Protein AF-A0A951GHH7-F1 (afdb_monomer_lite)

Foldseek 3Di:
DQLPAAQLDKDDWDWDDDPPDAIKIKIKEQLHQDDPPDDSCARIDMDIDGCVVPDVSVVVVRNCCSNPRSVQQDDCVVPVPPPVQGNVNVVVVVVVVVVVDDPVVVVVVVVVVVVVVVVVD

Sequence (121 aa):
MLARLRAGERTPLFALRSSRRFVRFSWFVRLAPPELGDSELAGIARLEVAEAVGIEAARRLADASAAILPRFVPGRWRDPRSPQNLLPIGALERTLRRYMGDGRLLRRHIETLIATEARYA

Radius of gyration: 20.79 Å; chains: 1; bounding box: 46×43×58 Å

Secondary structure (DSSP, 8-state):
-GGGPPTT-BPPPEEEEETTEEEEEEEEEE-S---TT--TTTTEEEEEEEGGG-HHHHHHHHHHHHHHGGGGPPPTTT-TTTTTS-HHHHHHHHHHHHHT--HHHHHHHHHHHHHHHHHH-

Structure (mmCIF, N/CA/C/O backbone):
data_AF-A0A951GHH7-F1
#
_entry.id   AF-A0A951GHH7-F1
#
loop_
_atom_site.group_PDB
_atom_site.id
_atom_site.type_symbol
_atom_site.label_atom_id
_atom_site.label_alt_id
_atom_site.label_comp_id
_atom_site.label_asym_id
_atom_site.label_entity_id
_atom_site.label_seq_id
_atom_site.pdbx_PDB_ins_code
_atom_site.Cartn_x
_atom_site.Cartn_y
_atom_site.Cartn_z
_atom_site.occupancy
_atom_site.B_iso_or_equiv
_atom_site.auth_seq_id
_atom_site.auth_comp_id
_atom_site.auth_asym_id
_atom_site.auth_atom_id
_atom_site.pdbx_PDB_model_num
ATOM 1 N N . MET A 1 1 ? 20.265 -1.540 0.116 1.00 80.69 1 MET A N 1
ATOM 2 C CA . MET A 1 1 ? 19.644 -1.718 -1.221 1.00 80.69 1 MET A CA 1
ATOM 3 C C . MET A 1 1 ? 18.317 -0.973 -1.323 1.00 80.69 1 MET A C 1
ATOM 5 O O . MET A 1 1 ? 18.226 -0.075 -2.144 1.00 80.69 1 MET A O 1
ATOM 9 N N . LEU A 1 2 ? 17.338 -1.260 -0.455 1.00 91.44 2 LEU A N 1
ATOM 10 C CA . LEU A 1 2 ? 16.032 -0.578 -0.451 1.00 91.44 2 LEU A CA 1
ATOM 11 C C . LEU A 1 2 ? 16.122 0.939 -0.232 1.00 91.44 2 LEU A C 1
ATOM 13 O O . LEU A 1 2 ? 15.485 1.688 -0.961 1.00 91.44 2 LEU A O 1
ATOM 17 N N . ALA A 1 3 ? 16.988 1.385 0.686 1.00 92.62 3 ALA A N 1
ATOM 18 C CA . ALA A 1 3 ? 17.241 2.800 0.976 1.00 92.62 3 ALA A CA 1
ATOM 19 C C . ALA A 1 3 ? 17.600 3.653 -0.262 1.00 92.62 3 ALA A C 1
ATOM 21 O O . ALA A 1 3 ? 17.372 4.856 -0.254 1.00 92.62 3 ALA A O 1
ATOM 22 N N . ARG A 1 4 ? 18.101 3.040 -1.345 1.00 94.31 4 ARG A N 1
ATOM 23 C CA . ARG A 1 4 ? 18.524 3.744 -2.568 1.00 94.31 4 ARG A CA 1
ATOM 24 C C . ARG A 1 4 ? 17.414 3.946 -3.601 1.00 94.31 4 ARG A C 1
ATOM 26 O O . ARG A 1 4 ? 17.643 4.667 -4.563 1.00 94.31 4 ARG A O 1
ATOM 33 N N . LEU A 1 5 ? 16.246 3.323 -3.421 1.00 96.38 5 LEU A N 1
ATOM 34 C CA . LEU A 1 5 ? 15.117 3.503 -4.336 1.00 96.38 5 LEU A CA 1
ATOM 35 C C . LEU A 1 5 ? 14.649 4.960 -4.325 1.00 96.38 5 LEU A C 1
ATOM 37 O O . LEU A 1 5 ? 14.344 5.490 -3.253 1.00 96.38 5 LEU A O 1
ATOM 41 N N . ARG A 1 6 ? 14.542 5.570 -5.503 1.00 96.00 6 ARG A N 1
ATOM 42 C CA . ARG A 1 6 ? 13.922 6.884 -5.723 1.00 96.00 6 ARG A CA 1
ATOM 43 C C . ARG A 1 6 ? 12.406 6.751 -5.782 1.00 96.00 6 ARG A C 1
ATOM 45 O O . ARG A 1 6 ? 11.893 5.666 -6.032 1.00 96.00 6 ARG A O 1
ATOM 52 N N . ALA A 1 7 ? 11.674 7.841 -5.557 1.00 95.50 7 ALA A N 1
ATOM 53 C CA . ALA A 1 7 ? 10.214 7.819 -5.652 1.00 95.50 7 ALA A CA 1
ATOM 54 C C . ALA A 1 7 ? 9.755 7.307 -7.029 1.00 95.50 7 ALA A C 1
ATOM 56 O O . ALA A 1 7 ? 10.247 7.759 -8.059 1.00 95.50 7 ALA A O 1
ATOM 57 N N . GLY A 1 8 ? 8.837 6.342 -7.024 1.00 96.69 8 GLY A N 1
ATOM 58 C CA . GLY A 1 8 ? 8.374 5.633 -8.216 1.00 96.69 8 GLY A CA 1
ATOM 59 C C . GLY A 1 8 ? 9.254 4.467 -8.667 1.00 96.69 8 GLY A C 1
ATOM 60 O O . GLY A 1 8 ? 8.866 3.740 -9.577 1.00 96.69 8 GLY A O 1
ATOM 61 N N . GLU A 1 9 ? 10.401 4.222 -8.032 1.00 97.56 9 GLU A N 1
ATOM 62 C CA . GL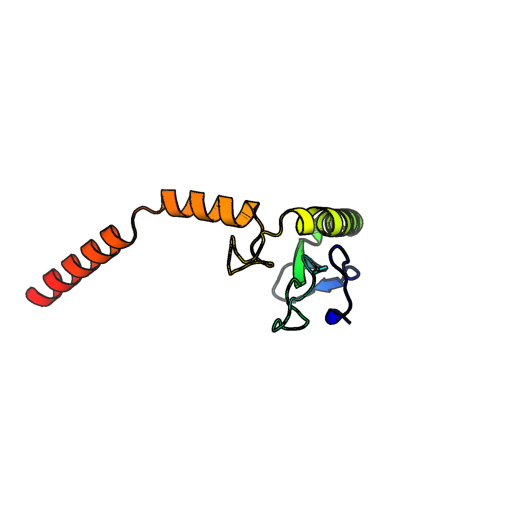U A 1 9 ? 11.195 3.021 -8.287 1.00 97.56 9 GLU A CA 1
ATOM 63 C C . GLU A 1 9 ? 10.711 1.839 -7.443 1.00 97.56 9 GLU A C 1
ATOM 65 O O . GLU A 1 9 ? 10.205 1.985 -6.321 1.00 97.56 9 GLU A O 1
ATOM 70 N N . ARG A 1 10 ? 10.922 0.636 -7.985 1.00 97.81 10 ARG A N 1
ATOM 71 C CA . ARG A 1 10 ? 10.613 -0.630 -7.323 1.00 97.81 10 ARG A CA 1
ATOM 72 C C . ARG A 1 10 ? 11.784 -1.599 -7.359 1.00 97.81 10 ARG A C 1
ATOM 74 O O . ARG A 1 10 ? 12.642 -1.535 -8.236 1.00 97.81 10 ARG A O 1
ATOM 81 N N . THR A 1 11 ? 11.774 -2.563 -6.448 1.00 98.12 11 THR A N 1
ATOM 82 C CA . THR A 1 11 ? 12.639 -3.741 -6.568 1.00 98.12 11 THR A CA 1
ATOM 83 C C . THR A 1 11 ? 12.150 -4.682 -7.670 1.00 98.12 11 THR A C 1
ATOM 85 O O . THR A 1 11 ? 10.979 -4.623 -8.068 1.00 98.12 11 THR A O 1
ATOM 88 N N . PRO A 1 12 ? 12.997 -5.628 -8.112 1.00 97.44 12 PRO A N 1
ATOM 89 C CA . PRO A 1 12 ? 12.527 -6.836 -8.778 1.00 97.44 12 PRO A CA 1
ATOM 90 C C . PRO A 1 12 ? 11.445 -7.563 -7.965 1.00 97.44 12 PRO A C 1
ATOM 92 O O . PRO A 1 12 ? 11.343 -7.392 -6.743 1.00 97.44 12 PRO A O 1
ATOM 95 N N . LEU A 1 13 ? 10.651 -8.378 -8.662 1.00 97.19 13 LEU A N 1
ATOM 96 C CA . LEU A 1 13 ? 9.726 -9.305 -8.021 1.00 97.19 13 LEU A CA 1
ATOM 97 C C . LEU A 1 13 ? 10.513 -10.390 -7.287 1.00 97.19 13 LEU A C 1
ATOM 99 O O . LEU A 1 13 ? 11.513 -10.895 -7.794 1.00 97.19 13 LEU A O 1
ATOM 103 N N . PHE A 1 14 ? 10.016 -10.795 -6.129 1.00 95.38 14 PHE A N 1
ATOM 104 C CA . PHE A 1 14 ? 10.488 -11.972 -5.413 1.00 95.38 14 PHE A CA 1
ATOM 105 C C . PHE A 1 14 ? 9.290 -12.771 -4.906 1.00 95.38 14 PHE A C 1
ATOM 107 O O . PHE A 1 14 ? 8.233 -12.213 -4.613 1.00 95.38 14 PHE A O 1
ATOM 114 N N . ALA A 1 15 ? 9.434 -14.091 -4.829 1.00 93.06 15 ALA A N 1
ATOM 115 C CA . ALA A 1 15 ? 8.377 -14.960 -4.332 1.00 93.06 15 ALA A CA 1
ATOM 116 C C . ALA A 1 15 ? 8.555 -15.199 -2.831 1.00 93.06 15 ALA A C 1
ATOM 118 O O . ALA A 1 15 ? 9.627 -15.603 -2.383 1.00 93.06 15 ALA A O 1
ATOM 119 N N . LEU A 1 16 ? 7.490 -15.007 -2.058 1.00 90.31 16 LEU A N 1
ATOM 120 C CA . LEU A 1 16 ? 7.404 -15.569 -0.720 1.00 90.31 16 LEU A CA 1
ATOM 121 C C . LEU A 1 16 ? 6.749 -16.938 -0.789 1.00 90.31 16 LEU A C 1
ATOM 123 O O . LEU A 1 16 ? 5.551 -17.049 -1.052 1.00 90.31 16 LEU A O 1
ATOM 127 N N . ARG A 1 17 ? 7.534 -17.969 -0.491 1.00 86.38 17 ARG A N 1
ATOM 128 C CA . ARG A 1 17 ? 7.052 -19.336 -0.306 1.00 86.38 17 ARG A CA 1
ATOM 129 C C . ARG A 1 17 ? 7.071 -19.633 1.189 1.00 86.38 17 ARG A C 1
ATOM 131 O O . ARG A 1 17 ? 8.102 -19.491 1.837 1.00 86.38 17 ARG A O 1
ATOM 138 N N . SER A 1 18 ? 5.927 -20.002 1.752 1.00 79.44 18 SER A N 1
ATOM 139 C CA . SER A 1 18 ? 5.820 -20.437 3.145 1.00 79.44 18 SER A CA 1
ATOM 140 C C . SER A 1 18 ? 5.022 -21.728 3.185 1.00 79.44 18 SER A C 1
ATOM 142 O O . SER A 1 18 ? 3.995 -21.829 2.525 1.00 79.44 18 SER A O 1
ATOM 144 N N . SER A 1 19 ? 5.457 -22.698 3.987 1.00 69.75 19 SER A N 1
ATOM 145 C CA . SER A 1 19 ? 4.782 -23.996 4.126 1.00 69.75 19 SER A CA 1
ATOM 146 C C . SER A 1 19 ? 3.352 -23.900 4.676 1.00 69.75 19 SER A C 1
ATOM 148 O O . SER A 1 19 ? 2.590 -24.849 4.540 1.00 69.75 19 SER A O 1
ATOM 150 N N . ARG A 1 20 ? 2.971 -22.765 5.284 1.00 71.38 20 ARG A N 1
ATOM 151 C CA . ARG A 1 20 ? 1.642 -22.530 5.882 1.00 71.38 20 ARG A CA 1
ATOM 152 C C . ARG A 1 20 ? 0.828 -21.413 5.219 1.00 71.38 20 ARG A C 1
ATOM 154 O O . ARG A 1 20 ? -0.263 -21.111 5.692 1.00 71.38 20 ARG A O 1
ATOM 161 N N . ARG A 1 21 ? 1.346 -20.740 4.185 1.00 69.88 21 ARG A N 1
ATOM 162 C CA . ARG A 1 21 ? 0.646 -19.624 3.519 1.00 69.88 21 ARG A CA 1
ATOM 163 C C . ARG A 1 21 ? 0.681 -19.787 2.008 1.00 69.88 21 ARG A C 1
ATOM 165 O O . ARG A 1 21 ? 1.632 -20.336 1.465 1.00 69.88 21 ARG A O 1
ATOM 172 N N . PHE A 1 22 ? -0.332 -19.238 1.338 1.00 76.12 22 PHE A N 1
ATOM 173 C CA . PHE A 1 22 ? -0.349 -19.130 -0.118 1.00 76.12 22 PHE A CA 1
ATOM 174 C C . PHE A 1 22 ? 0.914 -18.428 -0.623 1.00 76.12 22 PHE A C 1
ATOM 176 O O . PHE A 1 22 ? 1.350 -17.431 -0.040 1.00 76.12 22 PHE A O 1
ATOM 183 N N . VAL A 1 23 ? 1.484 -18.944 -1.712 1.00 88.62 23 VAL A N 1
ATOM 184 C CA . VAL A 1 23 ? 2.644 -18.338 -2.366 1.00 88.62 23 VAL A CA 1
ATOM 185 C C . VAL A 1 23 ? 2.238 -16.985 -2.948 1.00 88.62 23 VAL A C 1
ATOM 187 O O . VAL A 1 23 ? 1.162 -16.837 -3.540 1.00 88.62 23 VAL A O 1
ATOM 190 N N . ARG A 1 24 ? 3.088 -15.973 -2.756 1.00 94.38 24 ARG A N 1
ATOM 191 C CA . ARG A 1 24 ? 2.840 -14.608 -3.240 1.00 94.38 24 ARG A CA 1
ATOM 192 C C . ARG A 1 24 ? 4.042 -14.076 -3.993 1.00 94.38 24 ARG A C 1
ATOM 194 O O . ARG A 1 24 ? 5.178 -14.295 -3.576 1.00 94.38 24 ARG A O 1
ATOM 201 N N . PHE A 1 25 ? 3.780 -13.311 -5.045 1.00 97.25 25 PHE A N 1
ATOM 202 C CA . PHE A 1 25 ? 4.774 -12.401 -5.596 1.00 97.25 25 PHE A CA 1
ATOM 203 C C . PHE A 1 25 ? 4.770 -11.117 -4.774 1.00 97.25 25 PHE A C 1
ATOM 205 O O . PHE A 1 25 ? 3.712 -10.606 -4.411 1.00 97.25 25 PHE A O 1
ATOM 212 N N . SER A 1 26 ? 5.953 -10.608 -4.462 1.00 97.69 26 SER A N 1
ATOM 213 C CA . SER A 1 26 ? 6.159 -9.405 -3.666 1.00 97.69 26 SER A CA 1
ATOM 214 C C . SER A 1 26 ? 7.183 -8.487 -4.318 1.00 97.69 26 SER A C 1
ATOM 216 O O . SER A 1 26 ? 8.089 -8.940 -5.016 1.00 97.69 26 SER A O 1
ATOM 218 N N . TRP A 1 27 ? 7.036 -7.190 -4.078 1.00 98.00 27 TRP A N 1
ATOM 219 C CA . TRP A 1 27 ? 8.009 -6.164 -4.439 1.00 98.00 27 TRP A CA 1
ATOM 220 C C . TRP A 1 27 ? 7.915 -4.998 -3.459 1.00 98.00 27 TRP A C 1
ATOM 222 O O . TRP A 1 27 ? 6.888 -4.787 -2.811 1.00 98.00 27 TRP A O 1
ATOM 232 N N . PHE A 1 28 ? 8.996 -4.235 -3.349 1.00 97.81 28 PHE A N 1
ATOM 233 C CA . PHE A 1 28 ? 8.990 -2.960 -2.644 1.00 97.81 28 PHE A CA 1
ATOM 234 C C . PHE A 1 28 ? 8.906 -1.817 -3.648 1.00 97.81 28 PHE A C 1
ATOM 236 O O . PHE A 1 28 ? 9.513 -1.897 -4.714 1.00 97.81 28 PHE A O 1
ATOM 243 N N . VAL A 1 29 ? 8.190 -0.755 -3.289 1.00 97.38 29 VAL A N 1
ATOM 244 C CA . VAL A 1 29 ? 8.096 0.505 -4.036 1.00 97.38 29 VAL A CA 1
ATOM 245 C C . VAL A 1 29 ? 8.422 1.668 -3.108 1.00 97.38 29 VAL A C 1
ATOM 247 O O . VAL A 1 29 ? 8.032 1.656 -1.939 1.00 97.38 29 VAL A O 1
ATOM 250 N N . ARG A 1 30 ? 9.109 2.687 -3.620 1.00 97.31 30 ARG A N 1
ATOM 251 C CA . ARG A 1 30 ? 9.254 3.973 -2.933 1.00 97.31 30 ARG A CA 1
ATOM 252 C C . ARG A 1 30 ? 8.123 4.910 -3.358 1.00 97.31 30 ARG A C 1
ATOM 254 O O . ARG A 1 30 ? 8.067 5.343 -4.503 1.00 97.31 30 ARG A O 1
ATOM 261 N N . LEU A 1 31 ? 7.239 5.246 -2.431 1.00 96.75 31 LEU A N 1
ATOM 262 C CA . LEU A 1 31 ? 6.120 6.168 -2.625 1.00 96.75 31 LEU A CA 1
ATOM 263 C C . LEU A 1 31 ? 6.568 7.635 -2.629 1.00 96.75 31 LEU A C 1
ATOM 265 O O . LEU A 1 31 ? 6.097 8.417 -3.443 1.00 96.75 31 LEU A O 1
ATOM 269 N N . ALA A 1 32 ? 7.492 7.997 -1.741 1.00 95.69 32 ALA A N 1
ATOM 270 C CA . ALA A 1 32 ? 8.038 9.346 -1.604 1.00 95.69 32 ALA A CA 1
ATOM 271 C C . ALA A 1 32 ? 9.479 9.271 -1.080 1.00 95.69 32 ALA A C 1
ATOM 273 O O . ALA A 1 32 ? 9.810 8.282 -0.416 1.00 95.69 32 ALA A O 1
ATOM 274 N N . PRO A 1 33 ? 10.345 10.258 -1.378 1.00 94.00 33 PRO A N 1
ATOM 275 C CA . PRO A 1 33 ? 11.662 10.325 -0.753 1.00 94.00 33 PRO A CA 1
ATOM 276 C C . PRO A 1 33 ? 11.524 10.531 0.769 1.00 94.00 33 PRO A C 1
ATOM 278 O O . PRO A 1 33 ? 10.538 11.127 1.204 1.00 94.00 33 PRO A O 1
ATOM 281 N N . PRO A 1 34 ? 12.482 10.046 1.579 1.00 92.06 34 PRO A N 1
ATOM 282 C CA . PRO A 1 34 ? 12.525 10.390 2.996 1.00 92.06 34 PRO A CA 1
ATOM 283 C C . PRO A 1 34 ? 12.767 11.897 3.170 1.00 92.06 34 PRO A C 1
ATOM 285 O O . PRO A 1 34 ? 13.547 12.494 2.424 1.00 92.06 34 PRO A O 1
ATOM 288 N N . GLU A 1 35 ? 12.106 12.504 4.150 1.00 89.94 35 GLU A N 1
ATOM 289 C CA . GLU A 1 35 ? 12.335 13.887 4.569 1.00 89.94 35 GLU A CA 1
ATOM 290 C C . GLU A 1 35 ? 13.357 13.953 5.718 1.00 89.94 35 GLU A C 1
ATOM 292 O O . GLU A 1 35 ? 13.825 12.937 6.237 1.00 89.94 35 GLU A O 1
ATOM 297 N N . LEU A 1 36 ? 13.738 15.166 6.124 1.00 88.75 36 LEU A N 1
ATOM 298 C CA . LEU A 1 36 ? 14.673 15.350 7.230 1.00 88.75 36 LEU A CA 1
ATOM 299 C C . LEU A 1 36 ? 14.100 14.755 8.528 1.00 88.75 36 LEU A C 1
ATOM 301 O O . LEU A 1 36 ? 13.002 15.110 8.949 1.00 88.75 36 LEU A O 1
ATOM 305 N N . GLY A 1 37 ? 14.868 13.873 9.170 1.00 87.38 37 GLY A N 1
ATOM 306 C CA . GLY A 1 37 ? 14.463 13.182 10.400 1.00 87.38 37 GLY A CA 1
ATOM 307 C C . GLY A 1 37 ? 13.707 11.870 10.174 1.00 87.38 37 GLY A C 1
ATOM 308 O O . GLY A 1 37 ? 13.463 11.143 11.137 1.00 87.38 37 GLY A O 1
ATOM 309 N N . ASP A 1 38 ? 13.383 11.523 8.927 1.00 89.88 38 ASP A N 1
ATOM 310 C CA . ASP A 1 38 ? 12.827 10.214 8.608 1.00 89.88 38 ASP A CA 1
ATOM 311 C C . ASP A 1 38 ? 13.887 9.105 8.650 1.00 89.88 38 ASP A C 1
ATOM 313 O O . ASP A 1 38 ? 15.069 9.302 8.369 1.00 89.88 38 ASP A O 1
ATOM 317 N N . SER A 1 39 ? 13.429 7.878 8.911 1.00 91.19 39 SER A N 1
ATOM 318 C CA . SER A 1 39 ? 14.206 6.678 8.596 1.00 91.19 39 SER A CA 1
ATOM 319 C C . SER A 1 39 ? 14.449 6.572 7.086 1.00 91.19 39 SER A C 1
ATOM 321 O O . SER A 1 39 ? 13.577 6.899 6.283 1.00 91.19 39 SER A O 1
ATOM 323 N N . GLU A 1 40 ? 15.573 5.979 6.675 1.00 92.25 40 GLU A N 1
ATOM 324 C CA . GLU A 1 40 ? 15.869 5.674 5.265 1.00 92.25 40 GLU A CA 1
ATOM 325 C C . GLU A 1 40 ? 14.798 4.807 4.570 1.00 92.25 40 GLU A C 1
ATOM 327 O O . GLU A 1 40 ? 14.719 4.755 3.336 1.00 92.25 40 GLU A O 1
ATOM 332 N N . LEU A 1 41 ? 13.974 4.099 5.352 1.00 93.06 41 LEU A N 1
ATOM 333 C CA . LEU A 1 41 ? 12.870 3.267 4.870 1.00 93.06 41 LEU A CA 1
ATOM 334 C C . LEU A 1 41 ? 11.530 4.015 4.798 1.00 93.06 41 LEU A C 1
ATOM 336 O O . LEU A 1 41 ? 10.532 3.430 4.369 1.00 93.06 41 LEU A O 1
ATOM 340 N N . ALA A 1 42 ? 11.476 5.294 5.178 1.00 92.00 42 ALA A N 1
ATOM 341 C CA . ALA A 1 42 ? 10.277 6.100 5.004 1.00 92.00 42 ALA A CA 1
ATOM 342 C C . ALA A 1 42 ? 9.867 6.142 3.525 1.00 92.00 42 ALA A C 1
ATOM 344 O O . ALA A 1 42 ? 10.696 6.133 2.608 1.00 92.00 42 ALA A O 1
ATOM 345 N N . GLY A 1 43 ? 8.556 6.089 3.289 1.00 93.88 43 GLY A N 1
ATOM 346 C CA . GLY A 1 43 ? 8.019 5.995 1.935 1.00 93.88 43 GLY A CA 1
ATOM 347 C C . GLY A 1 43 ? 8.183 4.640 1.263 1.00 93.88 43 GLY A C 1
ATOM 348 O O . GLY A 1 43 ? 7.697 4.504 0.149 1.00 93.88 43 GLY A O 1
ATOM 349 N N . ILE A 1 44 ? 8.797 3.626 1.879 1.00 96.06 44 ILE A N 1
ATOM 350 C CA . ILE A 1 44 ? 8.815 2.282 1.292 1.00 96.06 44 ILE A CA 1
ATOM 351 C C . ILE A 1 44 ? 7.532 1.539 1.653 1.00 96.06 44 ILE A C 1
ATOM 353 O O . ILE A 1 44 ? 7.212 1.359 2.826 1.00 96.06 44 ILE A O 1
ATOM 357 N N . ALA A 1 45 ? 6.832 1.052 0.633 1.00 95.62 45 ALA A N 1
ATOM 358 C CA . ALA A 1 45 ? 5.707 0.143 0.780 1.00 95.62 45 ALA A CA 1
ATOM 359 C C . ALA A 1 45 ? 6.039 -1.212 0.157 1.00 95.62 45 ALA A C 1
ATOM 361 O O . ALA A 1 45 ? 6.684 -1.300 -0.890 1.00 95.62 45 ALA A O 1
ATOM 362 N N . ARG A 1 46 ? 5.575 -2.278 0.805 1.00 96.50 46 ARG A N 1
ATOM 363 C CA . ARG A 1 46 ? 5.637 -3.634 0.273 1.00 96.50 46 ARG A CA 1
ATOM 364 C C . ARG A 1 46 ? 4.289 -3.992 -0.327 1.00 96.50 46 ARG A C 1
ATOM 366 O O . ARG A 1 46 ? 3.276 -3.928 0.364 1.00 96.50 46 ARG A O 1
ATOM 373 N N . LEU A 1 47 ? 4.292 -4.383 -1.591 1.00 96.62 47 LEU A N 1
ATOM 374 C CA . LEU A 1 47 ? 3.103 -4.827 -2.300 1.00 96.62 47 LEU A CA 1
ATOM 375 C C . LEU A 1 47 ? 3.206 -6.313 -2.5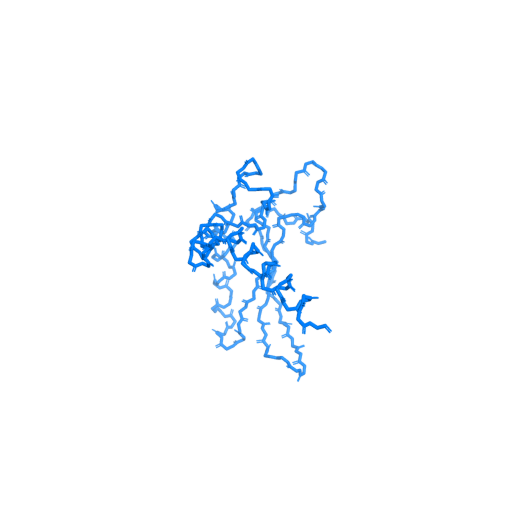96 1.00 96.62 47 LEU A C 1
ATOM 377 O O . LEU A 1 47 ? 4.300 -6.850 -2.783 1.00 96.62 47 LEU A O 1
ATOM 381 N N . GLU A 1 48 ? 2.050 -6.970 -2.618 1.00 96.88 48 GLU A N 1
ATOM 382 C CA . GLU A 1 48 ? 1.957 -8.406 -2.827 1.00 96.88 48 GLU A CA 1
ATOM 383 C C . GLU A 1 48 ? 0.724 -8.769 -3.644 1.00 96.88 48 GLU A C 1
ATOM 385 O O . GLU A 1 48 ? -0.344 -8.175 -3.491 1.00 96.88 48 GLU A O 1
ATOM 390 N N . VAL A 1 49 ? 0.858 -9.810 -4.457 1.00 96.81 49 VAL A N 1
ATOM 391 C CA . VAL A 1 49 ? -0.247 -10.434 -5.182 1.00 96.81 49 VAL A CA 1
ATOM 392 C C . VAL A 1 49 ? -0.117 -11.954 -5.085 1.00 96.81 49 VAL A C 1
ATOM 394 O O . VAL A 1 49 ? 0.982 -12.482 -4.911 1.00 96.81 49 VAL A O 1
ATOM 397 N N . ALA A 1 50 ? -1.238 -12.671 -5.144 1.00 95.06 50 ALA A N 1
ATOM 398 C CA . ALA A 1 50 ? -1.231 -14.133 -5.141 1.00 95.06 50 ALA A CA 1
ATOM 399 C C . ALA A 1 50 ? -0.454 -14.687 -6.350 1.00 95.06 50 ALA A C 1
ATOM 401 O O . ALA A 1 50 ? -0.567 -14.144 -7.444 1.00 95.06 50 ALA A O 1
ATOM 402 N N . GLU A 1 51 ? 0.288 -15.787 -6.181 1.00 93.88 51 GLU A N 1
ATOM 403 C CA . GLU A 1 51 ? 1.020 -16.436 -7.289 1.00 93.88 51 GLU A CA 1
ATOM 404 C C . GLU A 1 51 ? 0.086 -16.833 -8.448 1.00 93.88 51 GLU A C 1
ATOM 406 O O . GLU A 1 51 ? 0.480 -16.766 -9.611 1.00 93.88 51 GLU A O 1
ATOM 411 N N . ALA A 1 52 ? -1.181 -17.137 -8.137 1.00 93.38 52 ALA A N 1
ATOM 412 C CA . ALA A 1 52 ? -2.218 -17.528 -9.092 1.00 93.38 52 ALA A CA 1
ATOM 413 C C . ALA A 1 52 ? -2.469 -16.517 -10.228 1.00 93.38 52 ALA A C 1
ATOM 415 O O . ALA A 1 52 ? -2.989 -16.907 -11.268 1.00 93.38 52 ALA A O 1
ATOM 416 N N . VAL A 1 53 ? -2.094 -15.238 -10.075 1.00 95.62 53 VAL A N 1
ATOM 417 C CA . VAL A 1 53 ? -2.218 -14.262 -11.176 1.00 95.62 53 VAL A CA 1
ATOM 418 C C . VAL A 1 53 ? -1.196 -14.487 -12.300 1.00 95.62 53 VAL A C 1
ATOM 420 O O . VAL A 1 53 ? -1.351 -13.936 -13.388 1.00 95.62 53 VAL A O 1
ATOM 423 N N . GLY A 1 54 ? -0.145 -15.274 -12.047 1.00 95.88 54 GLY A N 1
ATOM 424 C CA . GLY A 1 54 ? 0.972 -15.490 -12.964 1.00 95.88 54 GLY A CA 1
ATOM 425 C C . GLY A 1 54 ? 2.019 -14.368 -12.940 1.00 95.88 54 GLY A C 1
ATOM 426 O O . GLY A 1 54 ? 1.735 -13.210 -12.618 1.00 95.88 54 GLY A O 1
ATOM 427 N N . ILE A 1 55 ? 3.260 -14.716 -13.298 1.00 96.25 55 ILE A N 1
ATOM 428 C CA . ILE A 1 55 ? 4.424 -13.821 -13.183 1.00 96.25 55 ILE A CA 1
ATOM 429 C C . ILE A 1 55 ? 4.304 -12.562 -14.055 1.00 96.25 55 ILE A C 1
ATOM 431 O O . ILE A 1 55 ? 4.618 -11.465 -13.596 1.00 96.25 55 ILE A O 1
ATOM 435 N N . GLU A 1 56 ? 3.776 -12.680 -15.277 1.00 98.06 56 GLU A N 1
ATOM 436 C CA . GLU A 1 56 ? 3.627 -11.531 -16.179 1.00 98.06 56 GLU A CA 1
ATOM 437 C C . GLU A 1 56 ? 2.580 -10.530 -15.688 1.00 98.06 56 GLU A C 1
ATOM 439 O O . GLU A 1 56 ? 2.786 -9.318 -15.775 1.00 98.06 56 GLU A O 1
ATOM 444 N N . ALA A 1 57 ? 1.459 -11.008 -15.136 1.00 98.12 57 ALA A N 1
ATOM 445 C CA . ALA A 1 57 ? 0.464 -10.119 -14.545 1.00 98.12 57 ALA A CA 1
ATOM 446 C C . ALA A 1 57 ? 1.016 -9.443 -13.285 1.00 98.12 57 ALA A C 1
ATOM 448 O O . ALA A 1 57 ? 0.845 -8.236 -13.118 1.00 98.12 57 ALA A O 1
ATOM 449 N N . ALA A 1 58 ? 1.739 -10.189 -12.442 1.00 98.12 58 ALA A N 1
ATOM 450 C CA . ALA A 1 58 ? 2.419 -9.631 -11.278 1.00 98.12 58 ALA A CA 1
ATOM 451 C C . ALA A 1 58 ? 3.427 -8.542 -11.675 1.00 98.12 58 ALA A C 1
ATOM 453 O O . ALA A 1 58 ? 3.470 -7.491 -11.040 1.00 98.12 58 ALA A O 1
ATOM 454 N N . ARG A 1 59 ? 4.186 -8.739 -12.762 1.00 98.31 59 ARG A N 1
ATOM 455 C CA . ARG A 1 59 ? 5.128 -7.737 -13.280 1.00 98.31 59 ARG A CA 1
ATOM 456 C C . ARG A 1 59 ? 4.410 -6.475 -13.746 1.00 98.31 59 ARG A C 1
ATOM 458 O O . ARG A 1 59 ? 4.802 -5.385 -13.341 1.00 98.31 59 ARG A O 1
ATOM 465 N N . ARG A 1 60 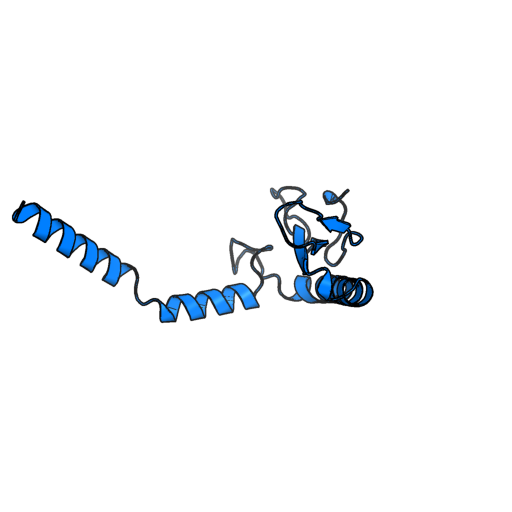? 3.325 -6.612 -14.520 1.00 98.50 60 ARG A N 1
ATOM 466 C CA . ARG A 1 60 ? 2.504 -5.464 -14.949 1.00 98.50 60 ARG A CA 1
ATOM 467 C C . ARG A 1 60 ? 1.926 -4.696 -13.762 1.00 98.50 60 ARG A C 1
ATOM 469 O O . ARG A 1 60 ? 1.968 -3.470 -13.761 1.00 98.50 60 ARG A O 1
ATOM 476 N N . LEU A 1 61 ? 1.421 -5.397 -12.745 1.00 98.38 61 LEU A N 1
ATOM 477 C CA . LEU A 1 61 ? 0.930 -4.774 -11.512 1.00 98.38 61 LEU A CA 1
ATOM 478 C C . LEU A 1 61 ? 2.052 -4.055 -10.758 1.00 98.38 61 LEU A C 1
ATOM 480 O O . LEU A 1 61 ? 1.849 -2.946 -10.267 1.00 98.38 61 LEU A O 1
ATOM 484 N N . ALA A 1 62 ? 3.242 -4.651 -10.696 1.00 98.38 62 ALA A N 1
ATOM 485 C CA . ALA A 1 62 ? 4.393 -4.032 -10.063 1.00 98.38 62 ALA A CA 1
ATOM 486 C C . ALA A 1 62 ? 4.806 -2.740 -10.777 1.00 98.38 62 ALA A C 1
ATOM 488 O O . ALA A 1 62 ? 4.937 -1.709 -10.121 1.00 98.38 62 ALA A O 1
ATOM 489 N N . ASP A 1 63 ? 4.915 -2.767 -12.106 1.00 98.50 63 ASP A N 1
ATOM 490 C CA . ASP A 1 63 ? 5.233 -1.593 -12.928 1.00 98.50 63 ASP A CA 1
ATOM 491 C C . ASP A 1 63 ? 4.167 -0.495 -12.789 1.00 98.50 63 ASP A C 1
ATOM 493 O O . ASP A 1 63 ? 4.487 0.662 -12.511 1.00 98.50 63 ASP A O 1
ATOM 497 N N . ALA 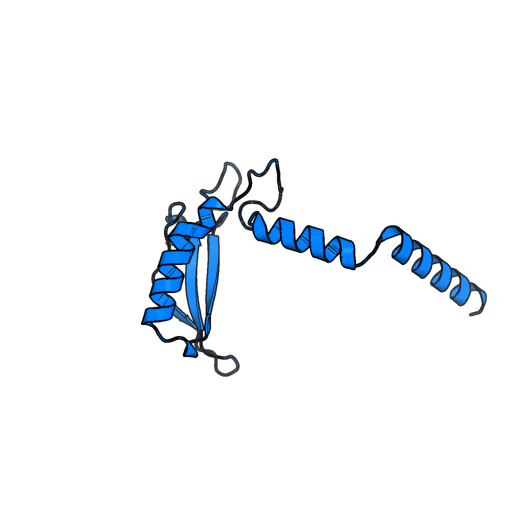A 1 64 ? 2.886 -0.861 -12.892 1.00 98.25 64 ALA A N 1
ATOM 498 C CA . ALA A 1 64 ? 1.778 0.082 -12.767 1.00 98.25 64 ALA A CA 1
ATOM 499 C C . ALA A 1 64 ? 1.711 0.714 -11.370 1.00 98.25 64 ALA A C 1
ATOM 501 O O . ALA A 1 64 ? 1.569 1.928 -11.240 1.00 98.25 64 ALA A O 1
ATOM 502 N N . SER A 1 65 ? 1.844 -0.090 -10.312 1.00 97.50 65 SER A N 1
ATOM 503 C CA . SER A 1 65 ? 1.818 0.415 -8.936 1.00 97.50 65 SER A CA 1
ATOM 504 C C . SER A 1 65 ? 2.976 1.376 -8.649 1.00 97.50 65 SER A C 1
ATOM 506 O O . SER A 1 65 ? 2.765 2.400 -8.001 1.00 97.50 65 SER A O 1
ATOM 508 N N . ALA A 1 66 ? 4.167 1.102 -9.189 1.00 97.88 66 ALA A N 1
ATOM 509 C CA . ALA A 1 66 ? 5.327 1.976 -9.063 1.00 97.88 66 ALA A CA 1
ATOM 510 C C . ALA A 1 66 ? 5.113 3.336 -9.745 1.00 97.88 66 ALA A C 1
ATOM 512 O O . ALA A 1 66 ? 5.428 4.371 -9.163 1.00 97.88 66 ALA A O 1
ATOM 513 N N . ALA A 1 67 ? 4.484 3.350 -10.922 1.00 97.94 67 ALA A N 1
ATOM 514 C CA . ALA A 1 67 ? 4.177 4.584 -11.643 1.00 97.94 67 ALA A CA 1
ATOM 515 C C . ALA A 1 67 ? 3.023 5.395 -11.019 1.00 97.94 67 ALA A C 1
ATOM 517 O O . ALA A 1 67 ? 3.022 6.627 -11.060 1.00 97.94 67 ALA A O 1
ATOM 518 N N . ILE A 1 68 ? 2.010 4.717 -10.473 1.00 97.38 68 ILE A N 1
ATOM 519 C CA . ILE A 1 68 ? 0.736 5.348 -10.106 1.00 97.38 68 ILE A CA 1
ATOM 520 C C . ILE A 1 68 ? 0.706 5.787 -8.639 1.00 97.38 68 ILE A C 1
ATOM 522 O O . ILE A 1 68 ? 0.288 6.909 -8.349 1.00 97.38 68 ILE A O 1
ATOM 526 N N . LEU A 1 69 ? 1.125 4.929 -7.704 1.00 96.94 69 LEU A N 1
ATOM 527 C CA . LEU A 1 69 ? 0.913 5.164 -6.271 1.00 96.94 69 LEU A CA 1
ATOM 528 C C . LEU A 1 69 ? 1.598 6.423 -5.707 1.00 96.94 69 LEU A C 1
ATOM 530 O O . LEU A 1 69 ? 0.948 7.101 -4.907 1.00 96.94 69 LEU A O 1
ATOM 534 N N . PRO A 1 70 ? 2.823 6.808 -6.126 1.00 96.25 70 PRO A N 1
ATOM 535 C CA . PRO A 1 70 ? 3.455 8.049 -5.667 1.00 96.25 70 PRO A CA 1
ATOM 536 C C . PRO A 1 70 ? 2.589 9.302 -5.871 1.00 96.25 70 PRO A C 1
ATOM 538 O O . PRO A 1 70 ? 2.608 10.215 -5.051 1.00 96.25 70 PRO A O 1
ATOM 541 N N . ARG A 1 71 ? 1.758 9.329 -6.923 1.00 95.88 71 ARG A N 1
ATOM 542 C CA . ARG A 1 71 ? 0.873 10.466 -7.250 1.00 95.88 71 ARG A CA 1
ATOM 543 C C . ARG A 1 71 ? -0.235 10.684 -6.218 1.00 95.88 71 ARG A C 1
ATOM 545 O O . ARG A 1 71 ? -0.871 11.733 -6.215 1.00 95.88 71 ARG A O 1
ATOM 552 N N . PHE A 1 72 ? -0.490 9.691 -5.369 1.00 96.25 72 PHE A N 1
ATOM 553 C CA . PHE A 1 72 ? -1.517 9.733 -4.334 1.00 96.25 72 PHE A CA 1
ATOM 554 C C . PHE A 1 72 ? -0.956 9.984 -2.935 1.00 96.25 72 PHE A C 1
ATOM 556 O O . PHE A 1 72 ? -1.724 9.945 -1.973 1.00 96.25 72 PHE A O 1
ATOM 563 N N . VAL A 1 73 ? 0.347 10.233 -2.795 1.00 96.00 73 VAL A N 1
ATOM 564 C CA . VAL A 1 73 ? 0.947 10.553 -1.499 1.00 96.00 73 VAL A CA 1
ATOM 565 C C . VAL A 1 73 ? 0.505 11.960 -1.068 1.00 96.00 73 VAL A C 1
ATOM 567 O O . VAL A 1 73 ? 0.776 12.928 -1.780 1.00 96.00 73 VAL A O 1
ATOM 570 N N . PRO A 1 74 ? -0.197 12.115 0.071 1.00 93.88 74 PRO A N 1
ATOM 571 C CA . PRO A 1 74 ? -0.529 13.437 0.593 1.00 93.88 74 PRO A CA 1
ATOM 572 C C . PRO A 1 74 ? 0.708 14.121 1.188 1.00 93.88 74 PRO A C 1
ATOM 574 O O . PRO A 1 74 ? 1.616 13.456 1.670 1.00 93.88 74 PRO A O 1
ATOM 577 N N . GLY A 1 75 ? 0.721 15.453 1.258 1.00 90.69 75 GLY A N 1
ATOM 578 C CA . GLY A 1 75 ? 1.699 16.156 2.098 1.00 90.69 75 GLY A CA 1
ATOM 579 C C . GLY A 1 75 ? 1.479 15.857 3.588 1.00 90.69 75 GLY A C 1
ATOM 580 O O . GLY A 1 75 ? 0.335 15.672 4.012 1.00 90.69 75 GLY A O 1
ATOM 581 N N . ARG A 1 76 ? 2.547 15.853 4.399 1.00 86.44 76 ARG A N 1
ATOM 582 C CA . ARG A 1 76 ? 2.470 15.586 5.854 1.00 86.44 76 ARG A CA 1
ATOM 583 C C . ARG A 1 76 ? 1.556 16.545 6.615 1.00 86.44 76 ARG A C 1
ATOM 585 O O . ARG A 1 76 ? 0.907 16.139 7.571 1.00 86.44 76 ARG A O 1
ATOM 592 N N . TRP A 1 77 ? 1.451 17.792 6.153 1.00 88.31 77 TRP A N 1
ATOM 593 C CA . TRP A 1 77 ? 0.513 18.777 6.703 1.00 88.31 77 TRP A CA 1
ATOM 594 C C . TRP A 1 77 ? -0.952 18.324 6.593 1.00 88.31 77 TRP A C 1
ATOM 596 O O . TRP A 1 77 ? -1.797 18.771 7.363 1.00 88.31 77 TRP A O 1
ATOM 606 N N . ARG A 1 78 ? -1.265 17.449 5.626 1.00 88.12 78 ARG A N 1
ATOM 607 C CA . ARG A 1 78 ? -2.618 16.948 5.366 1.00 88.12 78 ARG A CA 1
ATOM 608 C C . ARG A 1 78 ? -2.907 15.648 6.104 1.00 88.12 78 ARG A C 1
ATOM 610 O O . ARG A 1 78 ? -4.032 15.447 6.552 1.00 88.12 78 ARG A O 1
ATOM 617 N N . ASP A 1 79 ? -1.924 14.755 6.174 1.00 89.25 79 ASP A N 1
ATOM 618 C CA . ASP A 1 79 ? -2.011 13.510 6.935 1.00 89.25 79 ASP A CA 1
ATOM 619 C C . ASP A 1 79 ? -0.648 13.213 7.582 1.00 89.25 79 ASP A C 1
ATOM 621 O O . ASP A 1 79 ? 0.321 12.969 6.854 1.00 89.25 79 ASP A O 1
ATOM 625 N N . PRO A 1 80 ? -0.548 13.184 8.925 1.00 87.62 80 PRO A N 1
ATOM 626 C CA . PRO A 1 80 ? 0.709 12.894 9.614 1.00 87.62 80 PRO A CA 1
ATOM 627 C C . PRO A 1 80 ? 1.220 11.467 9.355 1.00 87.62 80 PRO A C 1
ATOM 629 O O . PRO A 1 80 ? 2.392 11.191 9.590 1.00 87.62 80 PRO A O 1
ATOM 632 N N . ARG A 1 81 ? 0.366 10.564 8.846 1.00 88.19 81 ARG A N 1
ATOM 633 C CA . ARG A 1 81 ? 0.723 9.194 8.430 1.00 88.19 81 ARG A CA 1
ATOM 634 C C . ARG A 1 81 ? 1.194 9.114 6.974 1.00 88.19 81 ARG A C 1
ATOM 636 O O . ARG A 1 81 ? 1.379 8.020 6.437 1.00 88.19 81 ARG A O 1
ATOM 643 N N . SER A 1 82 ? 1.333 10.254 6.299 1.00 88.81 82 SER A N 1
ATOM 644 C CA . SER A 1 82 ? 2.082 10.333 5.048 1.00 88.81 82 SER A CA 1
ATOM 645 C C . SER A 1 82 ? 3.533 9.883 5.283 1.00 88.81 82 SER A C 1
ATOM 647 O O . SER A 1 82 ? 4.077 10.159 6.355 1.00 88.81 82 SER A O 1
ATOM 649 N N . PRO A 1 83 ? 4.192 9.210 4.323 1.00 89.81 83 PRO A N 1
ATOM 650 C CA . PRO A 1 83 ? 3.746 8.879 2.959 1.00 89.81 83 PRO A CA 1
ATOM 651 C C . PRO A 1 83 ? 3.023 7.538 2.802 1.00 89.81 83 PRO A C 1
ATOM 653 O O . PRO A 1 83 ? 2.572 7.218 1.702 1.00 89.81 83 PRO A O 1
ATOM 656 N N . GLN A 1 84 ? 2.918 6.732 3.864 1.00 83.75 84 GLN A N 1
ATOM 657 C CA . GLN A 1 84 ? 2.339 5.390 3.762 1.00 83.75 84 GLN A CA 1
ATOM 658 C C . GLN A 1 84 ? 0.819 5.429 3.561 1.00 83.75 84 GLN A C 1
ATOM 660 O O . GLN A 1 84 ? 0.266 4.553 2.894 1.00 83.75 84 GLN A O 1
ATOM 665 N N . ASN A 1 85 ? 0.136 6.441 4.106 1.00 90.62 85 ASN A N 1
ATOM 666 C CA . ASN A 1 85 ? -1.307 6.575 3.951 1.00 90.62 85 ASN A CA 1
ATOM 667 C C . ASN A 1 85 ? -1.693 7.383 2.702 1.00 90.62 85 ASN A C 1
ATOM 669 O O . ASN A 1 85 ? -1.762 8.612 2.731 1.00 90.62 85 ASN A O 1
ATOM 673 N N . LEU A 1 86 ? -1.966 6.686 1.598 1.00 94.69 86 LEU A N 1
ATOM 674 C CA . LEU A 1 86 ? -2.358 7.310 0.331 1.00 94.69 86 LEU A CA 1
ATOM 675 C C . LEU A 1 86 ? -3.712 8.034 0.435 1.00 94.69 86 LEU A C 1
ATOM 677 O O . LEU A 1 86 ? -4.609 7.618 1.172 1.00 94.69 86 LEU A O 1
ATOM 681 N N . LEU A 1 87 ? -3.905 9.076 -0.378 1.00 95.44 87 LEU A N 1
ATOM 682 C CA . LEU A 1 87 ? -5.135 9.877 -0.425 1.00 95.44 87 LEU A CA 1
ATOM 683 C C . LEU A 1 87 ? -6.427 9.036 -0.542 1.00 95.44 87 LEU A C 1
ATOM 685 O O . LEU A 1 87 ? -7.359 9.308 0.226 1.00 95.44 87 LEU A O 1
ATOM 689 N N . PRO A 1 88 ? -6.517 8.012 -1.423 1.00 94.62 88 PRO A N 1
ATOM 690 C CA . PRO A 1 88 ? -7.700 7.155 -1.503 1.00 94.62 88 PRO A CA 1
ATOM 691 C C . PRO A 1 88 ? -7.935 6.330 -0.234 1.00 94.62 88 PRO A C 1
ATOM 693 O O . PRO A 1 88 ? -9.083 6.145 0.162 1.00 94.62 88 PRO A O 1
ATOM 696 N N . ILE A 1 89 ? -6.868 5.886 0.439 1.00 94.19 89 ILE A N 1
ATOM 697 C CA . ILE A 1 89 ? -6.960 5.127 1.695 1.00 94.19 89 ILE A CA 1
ATOM 698 C C . ILE A 1 89 ? -7.521 6.034 2.789 1.00 94.19 89 ILE A C 1
ATOM 700 O O . ILE A 1 89 ? -8.520 5.696 3.416 1.00 94.19 89 ILE A O 1
ATOM 704 N N . GLY A 1 90 ? -6.967 7.239 2.952 1.00 92.62 90 GLY A N 1
ATOM 705 C CA . GLY A 1 90 ? -7.493 8.211 3.910 1.00 92.62 90 GLY A CA 1
ATOM 706 C C . GLY A 1 90 ? -8.951 8.603 3.633 1.00 92.62 90 GLY A C 1
ATOM 707 O O . GLY A 1 90 ? -9.716 8.835 4.568 1.00 92.62 90 GLY A O 1
ATOM 708 N N . ALA A 1 91 ? -9.368 8.671 2.364 1.00 93.69 91 ALA A N 1
ATOM 709 C CA . ALA A 1 91 ? -10.769 8.897 2.003 1.00 93.69 91 ALA A CA 1
ATOM 710 C C . ALA A 1 91 ? -11.670 7.721 2.401 1.00 93.69 91 ALA A C 1
ATOM 712 O O . ALA A 1 91 ? -12.703 7.946 3.033 1.00 93.69 91 ALA A O 1
ATOM 713 N N . LEU A 1 92 ? -11.254 6.489 2.099 1.00 95.12 92 LEU A N 1
ATOM 714 C CA . LEU A 1 92 ? -11.968 5.278 2.494 1.00 95.12 92 LEU A CA 1
ATOM 715 C C . LEU A 1 92 ? -12.108 5.185 4.016 1.00 95.12 92 LEU A C 1
ATOM 717 O O . LEU A 1 92 ? -13.210 4.990 4.516 1.00 95.12 92 LEU A O 1
ATOM 721 N N . GLU A 1 93 ? -11.024 5.396 4.763 1.00 93.69 93 GLU A N 1
ATOM 722 C CA . GLU A 1 93 ? -11.048 5.379 6.227 1.00 93.69 93 GLU A CA 1
ATOM 723 C C . GLU A 1 93 ? -12.026 6.407 6.803 1.00 93.69 93 GLU A C 1
ATOM 725 O O . GLU A 1 93 ? -12.768 6.093 7.732 1.00 93.69 93 GLU A O 1
ATOM 730 N N . ARG A 1 94 ? -12.063 7.634 6.261 1.00 91.56 94 ARG A N 1
ATOM 731 C CA . ARG A 1 94 ? -13.037 8.650 6.694 1.00 91.56 94 ARG A CA 1
ATOM 732 C C . ARG A 1 94 ? -14.469 8.191 6.454 1.00 91.56 94 ARG A C 1
ATOM 734 O O . ARG A 1 94 ? -15.314 8.393 7.321 1.00 91.56 94 ARG A O 1
ATOM 741 N N . THR A 1 95 ? -14.737 7.577 5.307 1.00 94.56 95 THR A N 1
ATOM 742 C CA . THR A 1 95 ? -16.057 7.034 4.980 1.00 94.56 95 THR A CA 1
ATOM 743 C C . THR A 1 95 ? -16.436 5.895 5.927 1.00 94.56 95 THR A C 1
ATOM 745 O O . THR A 1 95 ? -17.503 5.941 6.530 1.00 94.56 95 THR A O 1
ATOM 748 N N . LEU A 1 96 ? -15.543 4.927 6.153 1.00 94.81 96 LEU A N 1
ATOM 749 C CA . LEU A 1 96 ? -15.780 3.812 7.077 1.00 94.81 96 LEU A CA 1
ATOM 750 C C . LEU A 1 96 ? -16.018 4.293 8.514 1.00 94.81 96 LEU A C 1
ATOM 752 O O . LEU A 1 96 ? -16.940 3.822 9.173 1.00 94.81 96 LEU A O 1
ATOM 756 N N . ARG A 1 97 ? -15.263 5.296 8.981 1.00 91.44 97 ARG A N 1
ATOM 757 C CA . ARG A 1 97 ? -15.469 5.902 10.307 1.00 91.44 97 ARG A CA 1
ATOM 758 C C . ARG A 1 97 ? -16.856 6.520 10.462 1.00 91.44 97 ARG A C 1
ATOM 760 O O . ARG A 1 97 ? -17.418 6.435 11.546 1.00 91.44 97 ARG A O 1
ATOM 767 N N . ARG A 1 98 ? -17.427 7.110 9.404 1.00 91.38 98 ARG A N 1
ATOM 768 C CA . ARG A 1 98 ? -18.802 7.642 9.448 1.00 91.38 98 ARG A CA 1
ATOM 769 C C . ARG A 1 98 ? -19.832 6.531 9.652 1.00 91.38 98 ARG A C 1
ATOM 771 O O . ARG A 1 98 ? -20.786 6.738 10.390 1.00 91.38 98 ARG A O 1
ATOM 778 N N . TYR A 1 99 ? -19.619 5.360 9.051 1.00 93.44 99 TYR A N 1
ATOM 779 C CA . TYR A 1 99 ? -20.513 4.208 9.211 1.00 93.44 99 TYR A CA 1
ATOM 780 C C . TYR A 1 99 ? -20.418 3.533 10.586 1.00 93.44 99 TYR A C 1
ATOM 782 O O . TYR A 1 99 ? -21.343 2.832 10.977 1.00 93.44 99 TYR A O 1
ATOM 790 N N . MET A 1 100 ? -19.338 3.758 11.338 1.00 92.12 100 MET A N 1
ATOM 791 C CA . MET A 1 100 ? -19.161 3.193 12.682 1.00 92.1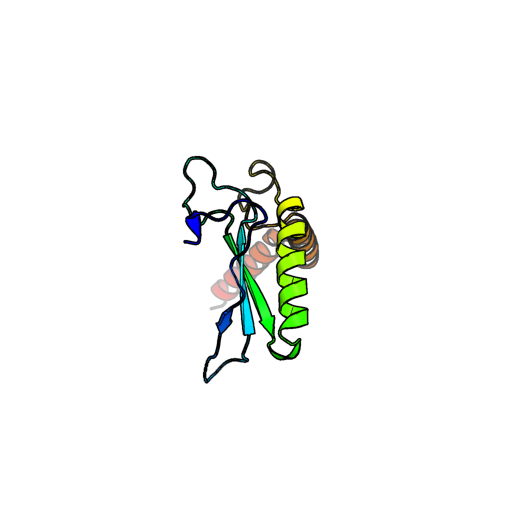2 100 MET A CA 1
ATOM 792 C C . MET A 1 100 ? -19.887 3.970 13.797 1.00 92.12 100 MET A C 1
ATOM 794 O O . MET A 1 100 ? -19.935 3.495 14.929 1.00 92.12 100 MET A O 1
ATOM 798 N N . GLY A 1 101 ? -20.444 5.150 13.504 1.00 88.38 101 GLY A N 1
ATOM 799 C CA . GLY A 1 101 ? -21.085 6.012 14.502 1.00 88.38 101 GLY A CA 1
ATOM 800 C C . GLY A 1 101 ? -20.102 6.833 15.350 1.00 88.38 101 GLY A C 1
ATOM 801 O O . GLY A 1 101 ? -18.891 6.842 15.121 1.00 88.38 101 GLY A O 1
ATOM 802 N N . ASP A 1 102 ? -20.629 7.578 16.326 1.00 90.56 102 ASP A N 1
ATOM 803 C CA . ASP A 1 102 ? -19.819 8.442 17.195 1.00 90.56 102 ASP A CA 1
ATOM 804 C C . ASP A 1 102 ? -19.227 7.649 18.369 1.00 90.56 102 ASP A C 1
ATOM 806 O O . ASP A 1 102 ? -1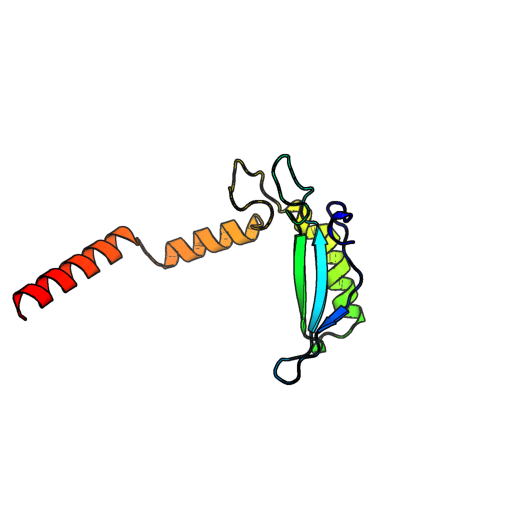9.920 7.274 19.320 1.00 90.56 102 ASP A O 1
ATOM 810 N N . GLY A 1 103 ? -17.907 7.455 18.337 1.00 90.62 103 GLY A N 1
ATOM 811 C CA . GLY A 1 103 ? -17.171 6.761 19.392 1.00 90.62 103 GLY A CA 1
ATOM 812 C C . GLY A 1 103 ? -17.316 7.391 20.783 1.00 90.62 103 GLY A C 1
ATOM 813 O O . GLY A 1 103 ? -17.227 6.674 21.776 1.00 90.62 103 GLY A O 1
ATOM 814 N N . ARG A 1 104 ? -17.586 8.701 20.897 1.00 93.25 104 ARG A N 1
ATOM 815 C CA . ARG A 1 104 ? -17.843 9.353 22.194 1.00 93.25 104 ARG A CA 1
ATOM 816 C C . ARG A 1 104 ? -19.189 8.937 22.769 1.00 93.25 104 ARG A C 1
ATOM 818 O O . ARG A 1 104 ? -19.287 8.743 23.978 1.00 93.25 104 ARG A O 1
ATOM 825 N N . LEU A 1 105 ? -20.214 8.793 21.926 1.00 94.12 105 LEU A N 1
ATOM 826 C CA . LEU A 1 105 ? -21.521 8.296 22.357 1.00 94.12 105 LEU A CA 1
ATOM 827 C C . LEU A 1 105 ? -21.427 6.833 22.787 1.00 94.12 105 LEU A C 1
ATOM 829 O O . LEU A 1 105 ? -21.859 6.515 23.892 1.00 94.12 105 LEU A O 1
ATOM 833 N N . LEU A 1 106 ? -20.788 5.983 21.974 1.00 92.31 106 LEU A N 1
ATOM 834 C CA . LEU A 1 106 ? -20.571 4.576 22.325 1.00 92.31 106 LEU A CA 1
ATOM 835 C C . LEU A 1 106 ? -19.789 4.444 23.636 1.00 92.31 106 LEU A C 1
ATOM 837 O O . LEU A 1 106 ? -20.214 3.717 24.528 1.00 92.31 106 LEU A O 1
ATOM 841 N N . ARG A 1 107 ? -18.685 5.187 23.789 1.00 95.12 107 ARG A N 1
ATOM 842 C CA . ARG A 1 107 ? -17.873 5.163 25.012 1.00 95.12 107 ARG A CA 1
ATOM 843 C C . ARG A 1 107 ? -18.689 5.554 26.242 1.00 95.12 107 ARG A C 1
ATOM 845 O O . ARG A 1 107 ? -18.683 4.811 27.214 1.00 95.12 107 ARG A O 1
ATOM 852 N N . ARG A 1 108 ? -19.427 6.671 26.190 1.00 96.69 108 ARG A N 1
ATOM 853 C CA . ARG A 1 108 ? -20.285 7.107 27.308 1.00 96.69 108 ARG A CA 1
ATOM 854 C C . ARG A 1 108 ? -21.356 6.078 27.658 1.00 96.69 108 ARG A C 1
ATOM 856 O O . ARG A 1 108 ? -21.647 5.873 28.834 1.00 96.69 108 ARG A O 1
ATOM 863 N N . HIS A 1 109 ? -21.951 5.448 26.649 1.00 96.12 109 HIS A N 1
ATOM 864 C CA . HIS A 1 109 ? -22.963 4.422 26.863 1.00 96.12 109 HIS A CA 1
ATOM 865 C C . HIS A 1 109 ? -22.370 3.197 27.571 1.00 96.12 109 HIS A C 1
ATOM 867 O O . HIS A 1 109 ? -22.911 2.759 28.581 1.00 96.12 109 HIS A O 1
ATOM 873 N N . ILE A 1 110 ? -21.208 2.720 27.114 1.00 96.19 110 ILE A N 1
ATOM 874 C CA . ILE A 1 110 ? -20.475 1.617 27.750 1.00 96.19 110 ILE A CA 1
ATOM 875 C C . ILE A 1 110 ? -20.106 1.967 29.198 1.00 96.19 110 ILE A C 1
ATOM 877 O O . ILE A 1 110 ? -20.362 1.175 30.098 1.00 96.19 110 ILE A O 1
ATOM 881 N N . GLU A 1 111 ? -19.565 3.161 29.449 1.00 97.12 111 GLU A N 1
ATOM 882 C CA . GLU A 1 111 ? -19.228 3.618 30.807 1.00 97.12 111 GLU A CA 1
ATOM 883 C C . GLU A 1 111 ? -20.455 3.650 31.731 1.00 97.12 111 GLU A C 1
ATOM 885 O O . GLU A 1 111 ? -20.369 3.255 32.893 1.00 97.12 111 GLU A O 1
ATOM 890 N N . THR A 1 112 ? -21.611 4.064 31.208 1.00 97.38 112 THR A N 1
ATOM 891 C CA . THR A 1 112 ? -22.875 4.088 31.960 1.00 97.38 112 THR A CA 1
ATOM 892 C C . THR A 1 112 ? -23.356 2.683 32.316 1.00 97.38 112 THR A C 1
ATOM 894 O O . THR A 1 112 ? -23.795 2.457 33.445 1.00 97.38 112 THR A O 1
ATOM 897 N N . LEU A 1 113 ? -23.261 1.737 31.377 1.00 97.19 113 LEU A N 1
ATOM 898 C CA . LEU A 1 113 ? -23.616 0.337 31.615 1.00 97.19 113 LEU A CA 1
ATOM 899 C C . LEU A 1 113 ? -22.703 -0.277 32.680 1.00 97.19 113 LEU A C 1
ATOM 901 O O . LEU A 1 113 ? -23.204 -0.827 33.653 1.00 97.19 113 LEU A O 1
ATOM 905 N N . ILE A 1 114 ? -21.385 -0.082 32.563 1.00 97.38 114 ILE A N 1
ATOM 906 C CA . ILE A 1 114 ? -20.408 -0.569 33.550 1.00 97.38 114 ILE A CA 1
ATOM 907 C C . ILE A 1 114 ? -20.716 -0.018 34.949 1.00 97.38 114 ILE A C 1
ATOM 909 O O . ILE A 1 114 ? -20.755 -0.775 35.913 1.00 97.38 114 ILE A O 1
ATOM 913 N N . ALA A 1 115 ? -20.969 1.289 35.075 1.00 96.38 115 ALA A N 1
ATOM 914 C CA . ALA A 1 115 ? -21.294 1.902 36.364 1.00 96.38 115 ALA A CA 1
ATOM 915 C C . ALA A 1 115 ? -22.641 1.430 36.938 1.00 96.38 115 ALA A C 1
ATOM 917 O O . ALA A 1 115 ? -22.866 1.500 38.144 1.00 96.38 115 ALA A O 1
ATOM 918 N N . THR A 1 116 ? -23.572 1.013 36.083 1.00 96.00 116 THR A N 1
ATOM 919 C CA . THR A 1 116 ? -24.854 0.438 36.506 1.00 96.00 116 THR A CA 1
ATOM 920 C C . THR A 1 116 ? -24.652 -0.974 37.040 1.00 96.00 116 THR A C 1
ATOM 922 O O . THR A 1 116 ? -25.040 -1.230 38.172 1.00 96.00 116 THR A O 1
ATOM 925 N N . GLU A 1 117 ? -23.961 -1.839 36.299 1.00 94.12 117 GLU A N 1
ATOM 926 C CA . GLU A 1 117 ? -23.632 -3.201 36.743 1.00 94.12 117 GLU A CA 1
ATOM 927 C C . GLU A 1 117 ? -22.833 -3.200 38.053 1.00 94.12 117 GLU A C 1
ATOM 929 O O . GLU A 1 117 ? -23.180 -3.907 38.990 1.00 94.12 117 GLU A O 1
ATOM 934 N N . ALA A 1 118 ? -21.831 -2.324 38.181 1.00 90.56 118 ALA A N 1
ATOM 935 C CA . ALA A 1 118 ? -21.030 -2.205 39.402 1.00 90.56 118 ALA A CA 1
ATOM 936 C C . ALA A 1 118 ? -21.821 -1.732 40.640 1.00 90.56 118 ALA A C 1
ATOM 938 O O . ALA A 1 118 ? -21.310 -1.822 41.749 1.00 90.56 118 ALA A O 1
ATOM 939 N N . ARG A 1 119 ? -23.034 -1.188 40.467 1.00 85.75 119 ARG A N 1
ATOM 940 C CA . ARG A 1 119 ? -23.931 -0.815 41.576 1.00 85.75 119 ARG A CA 1
ATOM 941 C C . ARG A 1 119 ? -24.865 -1.947 42.003 1.00 85.75 119 ARG A C 1
ATOM 943 O O . ARG A 1 119 ? -25.432 -1.855 43.087 1.00 85.75 119 ARG A O 1
ATOM 950 N N . TYR A 1 120 ? -25.052 -2.955 41.154 1.00 75.50 120 TYR A N 1
ATOM 951 C CA . TYR A 1 120 ? -25.906 -4.118 41.417 1.00 75.50 120 TYR A CA 1
ATOM 952 C C . TYR A 1 120 ? -25.109 -5.414 41.656 1.00 75.50 120 TYR A C 1
ATOM 954 O O . TYR A 1 120 ? -25.719 -6.454 41.896 1.00 75.50 120 TYR A O 1
ATOM 962 N N . ALA A 1 121 ? -23.776 -5.344 41.596 1.00 60.50 121 ALA A N 1
ATOM 963 C CA . ALA A 1 121 ? -22.835 -6.372 42.039 1.00 60.50 121 ALA A CA 1
ATOM 964 C C . ALA A 1 121 ? -22.401 -6.115 43.489 1.00 60.50 121 ALA A C 1
ATOM 966 O O . ALA A 1 121 ? -22.215 -7.112 44.221 1.00 60.50 121 ALA A O 1
#

pLDDT: mean 92.76, std 6.43, range [60.5, 98.5]